Protein AF-J9GS43-F1 (afdb_monomer)

Structure (mmCIF, N/CA/C/O backbone):
data_AF-J9GS43-F1
#
_entry.id   AF-J9GS43-F1
#
loop_
_atom_site.group_PDB
_atom_site.id
_atom_site.type_symbol
_atom_site.label_atom_id
_atom_site.label_alt_id
_atom_site.label_comp_id
_atom_site.label_asym_id
_atom_site.label_entity_id
_atom_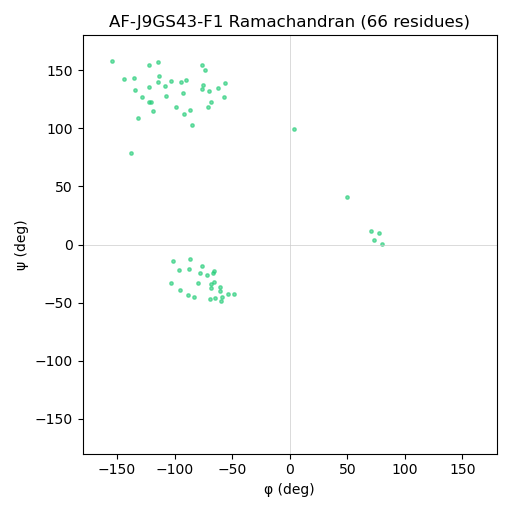site.label_seq_id
_atom_site.pdbx_PDB_ins_code
_atom_site.Cartn_x
_atom_site.Cartn_y
_atom_site.Cartn_z
_atom_site.occupancy
_atom_site.B_iso_or_equiv
_atom_site.auth_seq_id
_atom_site.auth_comp_id
_atom_site.auth_asym_id
_atom_site.auth_atom_id
_atom_site.pdbx_PDB_model_num
ATOM 1 N N . MET A 1 1 ? -8.535 -11.980 7.067 1.00 50.09 1 MET A N 1
ATOM 2 C CA . MET A 1 1 ? -7.828 -10.805 7.613 1.00 50.09 1 MET A CA 1
ATOM 3 C C . MET A 1 1 ? -6.491 -10.771 6.903 1.00 50.09 1 MET A C 1
ATOM 5 O O . MET A 1 1 ? -5.793 -11.774 6.948 1.00 50.09 1 MET A O 1
ATOM 9 N N . LEU A 1 2 ? -6.214 -9.737 6.113 1.00 52.38 2 LEU A N 1
ATOM 10 C CA . LEU A 1 2 ? -4.952 -9.653 5.383 1.00 52.38 2 LEU A CA 1
ATOM 11 C C . LEU A 1 2 ? -3.978 -8.885 6.278 1.00 52.38 2 LEU A C 1
ATOM 13 O O . LEU A 1 2 ? -4.233 -7.730 6.603 1.00 52.38 2 LEU A O 1
ATOM 17 N N . HIS A 1 3 ? -2.955 -9.575 6.774 1.00 59.09 3 HIS A N 1
ATOM 18 C CA . HIS A 1 3 ? -2.062 -9.056 7.814 1.00 59.09 3 HIS A CA 1
ATOM 19 C C . HIS A 1 3 ? -0.892 -8.240 7.250 1.00 59.09 3 HIS A C 1
ATOM 21 O O . HIS A 1 3 ? -0.230 -7.547 8.014 1.00 59.09 3 HIS A O 1
ATOM 27 N N . ASP A 1 4 ? -0.664 -8.304 5.934 1.00 74.25 4 ASP A N 1
ATOM 28 C CA . ASP A 1 4 ? 0.457 -7.647 5.268 1.00 74.25 4 ASP A CA 1
ATOM 29 C C . ASP A 1 4 ? -0.019 -6.862 4.024 1.00 74.25 4 ASP A C 1
ATOM 31 O O . ASP A 1 4 ? -0.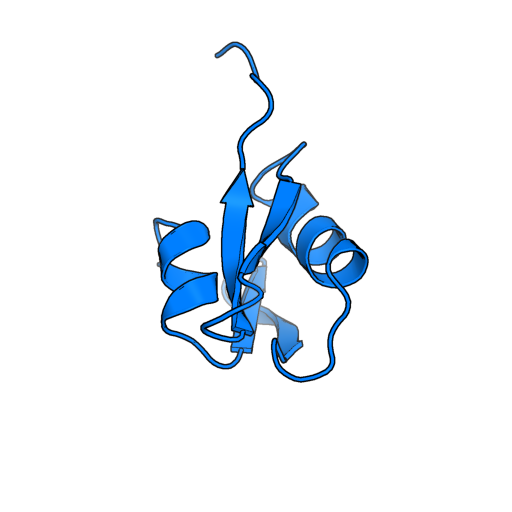419 -7.475 3.025 1.00 74.25 4 ASP A O 1
ATOM 35 N N . PRO A 1 5 ? -0.018 -5.515 4.066 1.00 73.75 5 PRO A N 1
ATOM 36 C CA . PRO A 1 5 ? -0.390 -4.684 2.925 1.00 73.75 5 PRO A CA 1
ATOM 37 C C . PRO A 1 5 ? 0.597 -4.794 1.753 1.00 73.75 5 PRO A C 1
ATOM 39 O O . PRO A 1 5 ? 0.180 -4.587 0.617 1.00 73.75 5 PRO A O 1
ATOM 42 N N . ALA A 1 6 ? 1.864 -5.159 1.977 1.00 76.00 6 ALA A N 1
ATOM 43 C CA . ALA A 1 6 ? 2.828 -5.339 0.893 1.00 76.00 6 ALA A CA 1
ATOM 44 C C . ALA A 1 6 ? 2.471 -6.567 0.050 1.00 76.00 6 ALA A C 1
ATOM 46 O O . ALA A 1 6 ? 2.367 -6.478 -1.171 1.00 76.00 6 ALA A O 1
ATOM 47 N N . LEU A 1 7 ? 2.166 -7.685 0.711 1.00 76.00 7 LEU A N 1
ATOM 48 C CA . LEU A 1 7 ? 1.760 -8.913 0.028 1.00 76.00 7 LEU A CA 1
ATOM 49 C C . LEU A 1 7 ? 0.406 -8.756 -0.689 1.00 76.00 7 LEU A C 1
ATOM 51 O O . LEU A 1 7 ? 0.178 -9.340 -1.748 1.00 76.00 7 LEU A O 1
ATOM 55 N N . ALA A 1 8 ? -0.490 -7.933 -0.135 1.00 82.75 8 ALA A N 1
ATOM 56 C CA . ALA A 1 8 ? -1.756 -7.564 -0.770 1.00 82.75 8 ALA A CA 1
ATOM 57 C C . ALA A 1 8 ? -1.551 -6.891 -2.127 1.00 82.75 8 ALA A C 1
ATOM 59 O O . ALA A 1 8 ? -2.243 -7.192 -3.094 1.00 82.75 8 ALA A O 1
ATOM 60 N N . LEU A 1 9 ? -0.606 -5.956 -2.166 1.00 82.69 9 LEU A N 1
ATOM 61 C CA . LEU A 1 9 ? -0.288 -5.157 -3.337 1.00 82.69 9 LEU A CA 1
ATOM 62 C C . LEU A 1 9 ? 0.423 -5.957 -4.431 1.00 82.69 9 LEU A C 1
ATOM 64 O O . LEU A 1 9 ? 0.302 -5.615 -5.607 1.00 82.69 9 LEU A O 1
ATOM 68 N N . GLU A 1 10 ? 1.127 -7.017 -4.043 1.00 81.00 10 GLU A N 1
ATOM 69 C CA . GLU A 1 10 ? 1.815 -7.923 -4.957 1.00 81.00 10 GLU A CA 1
ATOM 70 C C . GLU A 1 10 ? 0.881 -8.994 -5.539 1.00 81.00 10 GLU A C 1
ATOM 72 O O . GLU A 1 10 ? 0.912 -9.256 -6.739 1.00 81.00 10 GLU A O 1
ATOM 77 N N . LEU A 1 11 ? 0.043 -9.617 -4.703 1.00 81.56 11 LEU A N 1
ATOM 78 C CA . LEU A 1 11 ? -0.683 -10.835 -5.082 1.00 81.56 11 LEU A CA 1
ATOM 79 C C . LEU A 1 11 ? -2.150 -10.615 -5.461 1.00 81.56 11 LEU A C 1
ATOM 81 O O . LEU A 1 11 ? -2.783 -11.534 -5.982 1.00 81.56 11 LEU A O 1
ATOM 85 N N . CYS A 1 12 ? -2.727 -9.450 -5.163 1.00 85.12 12 CYS A N 1
ATOM 86 C CA . CYS A 1 12 ? -4.157 -9.212 -5.355 1.00 85.12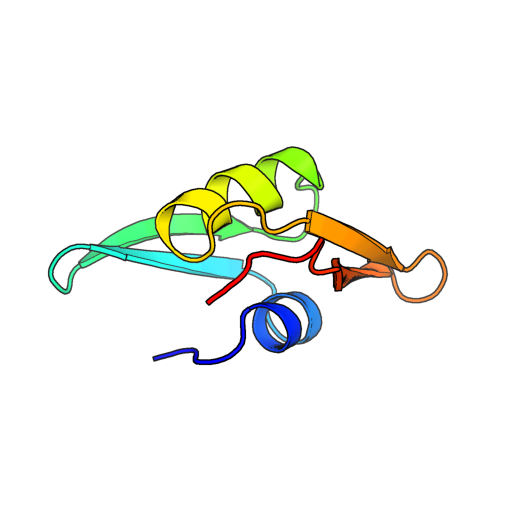 12 CYS A CA 1
ATOM 87 C C . CYS A 1 12 ? -4.419 -8.148 -6.421 1.00 85.12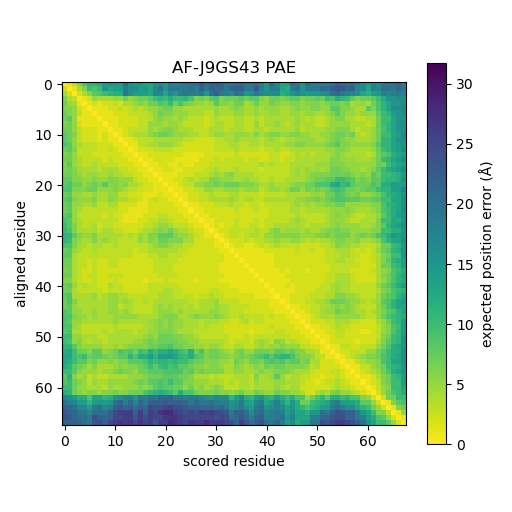 12 CYS A C 1
ATOM 89 O O . CYS A 1 12 ? -3.808 -7.092 -6.426 1.00 85.12 12 CYS A O 1
ATOM 91 N N . ASP A 1 13 ? -5.438 -8.351 -7.256 1.00 86.06 13 ASP A N 1
ATOM 92 C CA . ASP A 1 13 ? -5.874 -7.329 -8.220 1.00 86.06 13 ASP A CA 1
ATOM 93 C C . ASP A 1 13 ? -6.678 -6.189 -7.576 1.00 86.06 13 ASP A C 1
ATOM 95 O O . ASP A 1 13 ? -6.903 -5.136 -8.188 1.00 86.06 13 ASP A O 1
ATOM 99 N N . ARG A 1 14 ? -7.206 -6.426 -6.369 1.00 88.94 14 ARG A N 1
ATOM 100 C CA . ARG A 1 14 ? -8.128 -5.528 -5.670 1.00 88.94 14 ARG A CA 1
ATOM 101 C C . ARG A 1 14 ? -7.879 -5.541 -4.171 1.00 88.94 14 ARG A C 1
ATOM 103 O O . ARG A 1 14 ? -7.678 -6.599 -3.582 1.00 88.94 14 ARG A O 1
ATOM 110 N N . LEU A 1 15 ? -8.010 -4.373 -3.558 1.00 88.62 15 LEU A N 1
ATOM 111 C CA . LEU A 1 15 ? -8.047 -4.196 -2.113 1.00 88.62 15 LEU A CA 1
ATOM 112 C C . LEU A 1 15 ? -9.481 -3.950 -1.661 1.00 88.62 15 LEU A C 1
ATOM 114 O O . LEU A 1 15 ? -10.236 -3.233 -2.317 1.00 88.62 15 LEU A O 1
ATOM 118 N N . VAL A 1 16 ? -9.853 -4.538 -0.528 1.00 89.38 16 VAL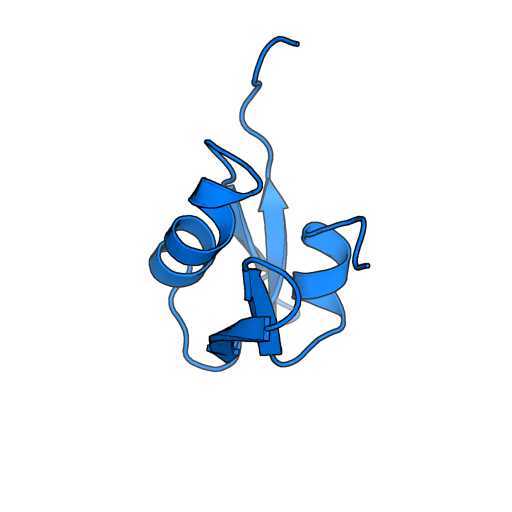 A N 1
ATOM 119 C CA . VAL A 1 16 ? -11.180 -4.384 0.073 1.00 89.38 16 VAL A CA 1
ATOM 120 C C . VAL A 1 16 ? -11.005 -3.843 1.480 1.00 89.38 16 VAL A C 1
ATOM 122 O O . VAL A 1 16 ? -10.342 -4.466 2.308 1.00 89.38 16 VAL A O 1
ATOM 125 N N . MET A 1 17 ? -11.621 -2.699 1.757 1.00 87.44 17 MET A N 1
ATOM 126 C CA . MET A 1 17 ? -11.687 -2.151 3.100 1.00 87.44 17 MET A CA 1
ATOM 127 C C . MET A 1 17 ? -12.967 -2.627 3.757 1.00 87.44 17 MET A C 1
ATOM 129 O O . ME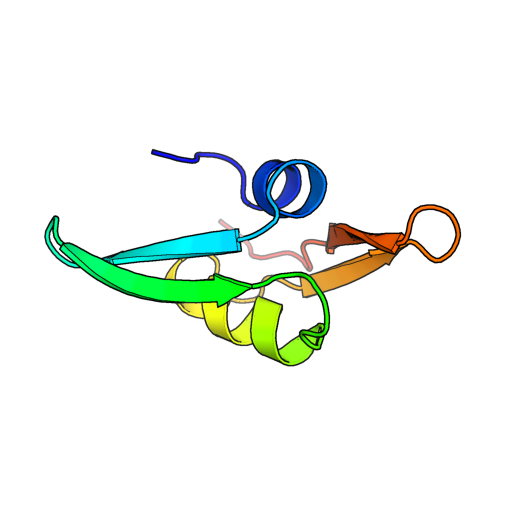T A 1 17 ? -14.062 -2.517 3.195 1.00 87.44 17 MET A O 1
ATOM 133 N N . MET A 1 18 ? -12.817 -3.141 4.970 1.00 88.25 18 MET A N 1
ATOM 134 C CA . MET A 1 18 ? -13.943 -3.526 5.795 1.00 88.25 18 MET A CA 1
ATOM 135 C C . MET A 1 18 ? -14.100 -2.550 6.950 1.00 88.25 18 MET A C 1
ATOM 137 O O . MET A 1 18 ? -13.131 -2.216 7.623 1.00 88.25 18 MET A O 1
ATOM 141 N N . GLU A 1 19 ? -15.338 -2.159 7.220 1.00 86.00 19 GLU A N 1
ATOM 142 C CA . GLU A 1 19 ? -15.711 -1.387 8.396 1.00 86.00 19 GLU A CA 1
ATOM 143 C C . GLU A 1 19 ? -16.868 -2.104 9.097 1.00 86.00 19 GLU A C 1
ATOM 145 O O . GLU A 1 19 ? -17.870 -2.458 8.473 1.00 86.00 19 GLU A O 1
ATOM 150 N N . LYS A 1 20 ? -16.717 -2.375 10.402 1.00 88.75 20 LYS A N 1
ATOM 151 C CA . LYS A 1 20 ? -17.750 -3.019 11.242 1.00 88.75 20 LYS A CA 1
ATOM 152 C C . LYS A 1 20 ? -18.338 -4.303 10.622 1.00 88.75 20 LYS A C 1
ATOM 154 O O . LYS A 1 20 ? -19.543 -4.539 10.667 1.00 88.75 20 LYS A O 1
ATOM 159 N N . GLY A 1 21 ? -17.481 -5.133 10.023 1.00 87.69 21 GLY A N 1
ATOM 160 C CA . GLY A 1 21 ? -17.872 -6.416 9.426 1.00 87.69 21 GLY A CA 1
ATOM 161 C C . GLY A 1 21 ? -18.557 -6.317 8.059 1.00 87.69 21 GLY A C 1
ATOM 162 O O . GLY A 1 21 ? -19.076 -7.317 7.571 1.00 87.69 21 GLY A O 1
ATOM 163 N N . ARG A 1 22 ? -18.561 -5.141 7.424 1.00 90.06 22 ARG A N 1
ATOM 164 C CA . ARG A 1 22 ? -19.107 -4.923 6.078 1.00 90.06 22 ARG A CA 1
ATOM 165 C C . ARG A 1 22 ? -18.038 -4.373 5.150 1.00 90.06 22 ARG A C 1
ATOM 167 O O . ARG A 1 22 ? -17.095 -3.738 5.606 1.00 90.06 22 ARG A O 1
ATOM 174 N N . ILE A 1 23 ? -18.198 -4.602 3.850 1.00 90.06 23 ILE A N 1
ATOM 175 C CA . ILE A 1 23 ? -17.353 -3.969 2.834 1.00 90.06 23 ILE A CA 1
ATOM 176 C C . ILE A 1 23 ? -17.723 -2.487 2.774 1.00 90.06 23 ILE A C 1
ATOM 178 O O . ILE A 1 23 ? -18.865 -2.151 2.467 1.00 90.06 23 ILE A O 1
ATOM 182 N N . ALA A 1 24 ? -16.759 -1.626 3.084 1.00 88.94 24 ALA A N 1
ATOM 183 C CA . ALA A 1 24 ? -16.911 -0.176 3.051 1.00 88.94 24 ALA A CA 1
ATOM 184 C C . ALA A 1 24 ? -16.424 0.407 1.719 1.00 88.94 24 ALA A C 1
ATOM 186 O O . ALA A 1 24 ? -17.059 1.297 1.160 1.00 88.94 24 ALA A O 1
ATOM 187 N N . SER A 1 25 ? -15.322 -0.118 1.180 1.00 89.88 25 SER A N 1
ATOM 188 C CA . SER A 1 25 ? -14.769 0.329 -0.099 1.00 89.88 25 SER A CA 1
ATOM 189 C C . SER A 1 25 ? -13.952 -0.768 -0.782 1.00 89.88 25 SER A C 1
ATOM 191 O O . SER A 1 25 ? -13.493 -1.725 -0.154 1.00 89.88 25 SER A O 1
ATOM 193 N N . VAL A 1 26 ? -13.800 -0.640 -2.100 1.00 91.31 26 VAL A N 1
ATOM 194 C CA . VAL A 1 26 ? -13.003 -1.541 -2.938 1.00 91.31 26 VAL A CA 1
ATOM 195 C C . VAL A 1 26 ? -12.148 -0.693 -3.868 1.00 91.31 26 VAL A C 1
ATOM 197 O O . VAL A 1 26 ? -12.659 0.226 -4.505 1.00 91.31 26 VAL A O 1
ATOM 200 N N . LEU A 1 27 ? -10.865 -1.022 -3.973 1.00 90.94 27 LEU A N 1
ATOM 201 C CA . LEU A 1 27 ? -9.918 -0.371 -4.868 1.00 90.94 27 LEU A CA 1
ATOM 202 C C . LEU A 1 27 ? -9.3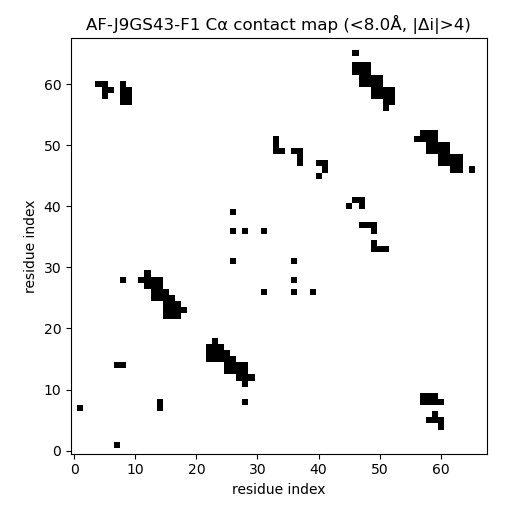45 -1.405 -5.834 1.00 90.94 27 LEU A C 1
ATOM 204 O O . LEU A 1 27 ? -8.763 -2.394 -5.400 1.00 90.94 27 LEU A O 1
ATOM 208 N N . ALA A 1 28 ? -9.487 -1.190 -7.140 1.00 90.44 28 ALA A N 1
ATOM 209 C CA . ALA A 1 28 ? -8.722 -1.962 -8.117 1.00 90.44 28 ALA A CA 1
ATOM 210 C C . ALA A 1 28 ? -7.276 -1.461 -8.131 1.00 90.44 28 ALA A C 1
ATOM 212 O O . ALA A 1 28 ? -7.065 -0.256 -8.128 1.00 90.44 28 ALA A O 1
ATOM 213 N N . LEU A 1 29 ? -6.280 -2.342 -8.172 1.00 85.88 29 LEU A N 1
ATOM 214 C CA . LEU A 1 29 ? -4.878 -1.917 -8.279 1.00 85.88 29 LEU A CA 1
ATOM 215 C C . LEU A 1 29 ? -4.501 -1.554 -9.717 1.00 85.88 29 LEU A C 1
ATOM 217 O O . LEU A 1 29 ? -3.726 -0.629 -9.965 1.00 85.88 29 LEU A O 1
ATOM 221 N N . LYS A 1 30 ? -5.093 -2.241 -10.697 1.00 84.19 30 LYS A N 1
ATOM 222 C CA . LYS A 1 30 ? -4.841 -1.967 -12.111 1.00 84.19 30 LYS A CA 1
ATOM 223 C C . LYS A 1 30 ? -5.414 -0.607 -12.516 1.00 84.19 30 LYS A C 1
ATOM 225 O O . LYS A 1 30 ? -6.615 -0.382 -12.417 1.00 84.19 30 LYS A O 1
ATOM 230 N N . GLY A 1 31 ? -4.551 0.268 -13.032 1.00 83.38 31 GLY A N 1
ATOM 231 C CA . GLY A 1 31 ? -4.931 1.608 -13.499 1.00 83.38 31 GLY A CA 1
ATOM 232 C C . GLY A 1 31 ? -5.083 2.654 -12.391 1.00 83.38 31 GLY A C 1
ATOM 233 O O . GLY A 1 31 ? -5.359 3.810 -12.693 1.00 83.38 31 GLY A O 1
ATOM 234 N N . THR A 1 32 ? -4.860 2.272 -11.135 1.00 87.69 32 THR A N 1
ATOM 235 C CA . THR A 1 32 ? -4.932 3.173 -9.984 1.00 87.69 32 THR A CA 1
ATOM 236 C C . THR A 1 32 ? -3.571 3.798 -9.714 1.00 87.69 32 THR A C 1
ATOM 238 O O . THR A 1 32 ? -2.525 3.164 -9.869 1.00 87.69 32 THR A O 1
ATOM 241 N N . SER A 1 33 ? -3.578 5.074 -9.337 1.00 89.50 33 SER A N 1
ATOM 242 C CA . SER A 1 33 ? -2.350 5.804 -9.022 1.00 89.50 33 SER A CA 1
ATOM 243 C C . SER A 1 33 ? -1.796 5.424 -7.645 1.00 89.50 33 SER A C 1
ATOM 245 O O . SER A 1 33 ? -2.547 5.061 -6.742 1.00 89.50 33 SER A O 1
ATOM 247 N N . LEU A 1 34 ? -0.481 5.579 -7.456 1.00 90.00 34 LEU A N 1
ATOM 248 C CA . LEU A 1 34 ? 0.178 5.342 -6.164 1.00 90.00 34 LEU A CA 1
ATOM 249 C C . LEU A 1 34 ? -0.473 6.142 -5.031 1.00 90.00 34 LEU A C 1
ATOM 251 O O . LEU A 1 34 ? -0.760 5.590 -3.976 1.00 90.00 34 LEU A O 1
ATOM 255 N N . LEU A 1 35 ? -0.798 7.410 -5.291 1.00 90.56 35 LEU A N 1
ATOM 256 C CA . LEU A 1 35 ? -1.454 8.287 -4.323 1.00 90.56 35 LEU A CA 1
ATOM 257 C C . LEU A 1 35 ? -2.822 7.751 -3.879 1.00 90.56 35 LEU A C 1
ATOM 259 O O . LEU A 1 35 ? -3.156 7.832 -2.703 1.00 90.56 35 LEU A O 1
ATOM 263 N N . GLN A 1 36 ? -3.611 7.192 -4.798 1.00 91.50 36 GLN A N 1
ATOM 264 C CA . GLN A 1 36 ? -4.911 6.608 -4.457 1.00 91.50 36 GLN A CA 1
ATOM 265 C C . GLN A 1 36 ? -4.764 5.345 -3.607 1.00 91.50 36 GLN A C 1
ATOM 267 O O . GLN A 1 36 ? -5.563 5.128 -2.700 1.00 91.50 36 GLN A O 1
ATOM 272 N N . ILE A 1 37 ? -3.743 4.528 -3.880 1.00 90.19 37 ILE A N 1
ATOM 273 C CA . ILE A 1 37 ? -3.435 3.347 -3.067 1.00 90.19 37 ILE A CA 1
ATOM 274 C C . ILE A 1 37 ? -3.007 3.778 -1.658 1.00 90.19 37 ILE A C 1
ATOM 276 O O . ILE A 1 37 ? -3.520 3.244 -0.681 1.00 90.19 37 ILE A O 1
ATOM 280 N N . GLU A 1 38 ? -2.129 4.777 -1.541 1.00 90.88 38 GLU A N 1
ATOM 281 C CA . GLU A 1 38 ? -1.704 5.333 -0.249 1.00 90.88 38 GLU A CA 1
ATOM 282 C C . GLU A 1 38 ? -2.892 5.900 0.539 1.00 90.88 38 GLU A C 1
ATOM 284 O O . GLU A 1 38 ? -3.093 5.529 1.688 1.00 90.88 38 GLU A O 1
ATOM 289 N N . GLN A 1 39 ? -3.742 6.717 -0.091 1.00 90.81 39 GLN A N 1
ATOM 290 C CA . GLN A 1 39 ? -4.946 7.272 0.543 1.00 90.81 39 GLN A CA 1
ATOM 291 C C . GLN A 1 39 ? -5.927 6.192 1.007 1.00 90.81 39 GLN A C 1
ATOM 293 O O . GLN A 1 39 ? -6.568 6.343 2.044 1.00 90.81 39 GLN A O 1
ATOM 298 N N . PHE A 1 40 ? -6.054 5.107 0.242 1.00 89.81 40 PHE A N 1
ATOM 299 C CA . PHE A 1 40 ? -6.888 3.974 0.621 1.00 89.81 40 PHE A CA 1
ATOM 300 C C . PHE A 1 40 ? -6.314 3.217 1.820 1.00 89.81 40 PHE A C 1
ATOM 302 O O . PHE A 1 40 ? -7.072 2.702 2.634 1.00 89.81 40 PHE A O 1
ATOM 309 N N . LEU A 1 41 ? -4.991 3.132 1.944 1.00 87.19 41 LEU A N 1
ATOM 310 C CA . LEU A 1 41 ? -4.336 2.414 3.035 1.00 87.19 41 LEU A CA 1
ATOM 311 C C . LEU A 1 41 ? -4.119 3.279 4.284 1.00 87.19 41 LEU A C 1
ATOM 313 O O . LEU A 1 41 ? -4.023 2.7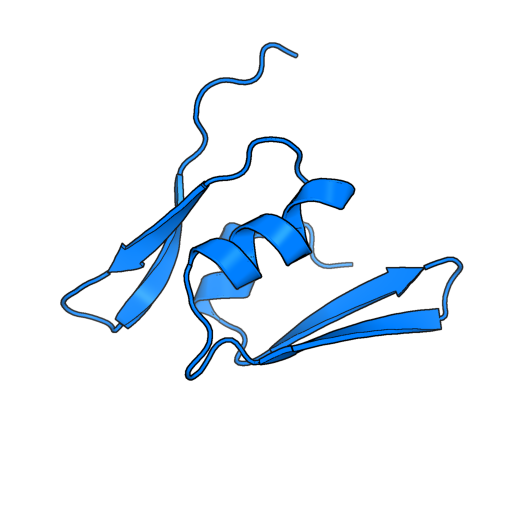19 5.372 1.00 87.19 41 LEU A O 1
ATOM 317 N N . GLU A 1 42 ? -4.119 4.607 4.164 1.00 87.50 42 GLU A N 1
ATOM 318 C CA . GLU A 1 42 ? -3.874 5.564 5.255 1.00 87.50 42 GLU A CA 1
ATOM 319 C C . GLU A 1 42 ? -4.690 5.295 6.538 1.00 87.50 42 GLU A C 1
ATOM 321 O O . GLU A 1 42 ? -4.105 5.335 7.620 1.00 87.50 42 GLU A O 1
ATOM 326 N N . PRO A 1 43 ? -5.997 4.951 6.489 1.00 85.94 43 PRO A N 1
ATOM 327 C CA . PRO A 1 43 ? -6.763 4.678 7.709 1.00 85.94 43 PRO A CA 1
ATOM 328 C C . PRO A 1 43 ? -6.298 3.431 8.477 1.00 85.94 43 PRO A C 1
ATOM 330 O O . PRO A 1 43 ? -6.576 3.306 9.667 1.00 85.94 43 PRO A O 1
ATOM 333 N N . LEU A 1 44 ? -5.636 2.490 7.795 1.00 81.69 44 LEU A N 1
ATOM 334 C CA . LEU A 1 44 ? -5.179 1.211 8.352 1.00 81.69 44 LEU A CA 1
ATOM 335 C C . LEU A 1 44 ? -3.675 1.209 8.641 1.00 81.69 44 LEU A C 1
ATOM 337 O O . LEU A 1 44 ? -3.219 0.548 9.571 1.00 81.69 44 LEU A O 1
ATOM 341 N N . CYS A 1 45 ? -2.905 1.924 7.827 1.00 82.50 45 CYS A N 1
ATOM 342 C CA . CYS A 1 45 ? -1.456 2.033 7.895 1.00 82.50 45 CYS A CA 1
ATOM 343 C C . CYS A 1 45 ? -1.068 3.500 7.660 1.00 82.50 45 CYS A C 1
ATOM 345 O O . CYS A 1 45 ? -0.684 3.849 6.543 1.00 82.50 45 CYS A O 1
ATOM 347 N N . PRO A 1 46 ? -1.189 4.371 8.677 1.00 83.19 46 PRO A N 1
ATOM 348 C CA . PRO A 1 46 ? -0.861 5.785 8.529 1.00 83.19 46 PRO A CA 1
ATOM 349 C C . PRO A 1 46 ? 0.575 5.981 8.038 1.00 83.19 46 PRO A C 1
ATOM 351 O O . PRO A 1 46 ? 1.484 5.266 8.463 1.00 83.19 46 PRO A O 1
ATOM 354 N N . GLY A 1 47 ? 0.794 6.930 7.128 1.00 84.56 47 GLY A N 1
ATOM 355 C CA . GLY A 1 47 ? 2.129 7.236 6.606 1.00 84.56 47 GLY A CA 1
ATOM 356 C C . GLY A 1 47 ? 2.731 6.162 5.692 1.00 84.56 47 GLY A C 1
ATOM 357 O O . GLY A 1 47 ? 3.924 6.229 5.373 1.00 84.56 47 GLY A O 1
ATOM 358 N N . ILE A 1 48 ? 1.936 5.181 5.258 1.00 85.94 48 ILE A N 1
ATOM 359 C CA . ILE A 1 48 ? 2.358 4.189 4.272 1.00 85.94 48 ILE A CA 1
ATOM 360 C C . ILE A 1 48 ? 2.691 4.869 2.944 1.00 85.94 48 ILE A C 1
ATOM 362 O O . ILE A 1 48 ? 1.952 5.717 2.444 1.00 85.94 48 ILE A O 1
ATOM 366 N N . ARG A 1 49 ? 3.822 4.480 2.354 1.00 87.81 49 ARG A N 1
ATOM 367 C CA . ARG A 1 49 ? 4.171 4.858 0.987 1.00 87.81 49 ARG A CA 1
ATOM 368 C C . ARG A 1 49 ? 4.187 3.631 0.105 1.00 87.81 49 ARG A C 1
ATOM 370 O O . ARG A 1 49 ? 4.575 2.546 0.540 1.00 87.81 49 ARG A O 1
ATOM 377 N N . VAL A 1 50 ? 3.776 3.807 -1.141 1.00 87.94 50 VAL A N 1
ATOM 378 C CA . VAL A 1 50 ? 3.743 2.739 -2.135 1.00 87.94 50 VAL A CA 1
ATOM 379 C C . VAL A 1 50 ? 4.588 3.159 -3.321 1.00 87.94 50 VAL A C 1
ATOM 381 O O . VAL A 1 50 ? 4.512 4.284 -3.812 1.00 87.94 50 VAL A O 1
ATOM 384 N N . LYS A 1 51 ? 5.407 2.235 -3.803 1.00 88.62 51 LYS A N 1
ATOM 385 C CA . LYS A 1 51 ? 6.117 2.369 -5.070 1.00 88.62 51 LYS A CA 1
ATOM 386 C C . LYS A 1 51 ? 5.620 1.317 -6.041 1.00 88.62 51 LYS A C 1
ATOM 388 O O . LYS A 1 51 ? 5.073 0.292 -5.644 1.00 88.62 51 LYS A O 1
ATOM 393 N N . LYS A 1 52 ? 5.811 1.600 -7.325 1.00 87.69 52 LYS A N 1
ATOM 394 C CA . LYS A 1 52 ? 5.578 0.643 -8.398 1.00 87.69 52 LYS A CA 1
ATOM 395 C C . LYS A 1 52 ? 6.923 0.208 -8.945 1.00 87.69 52 LYS A C 1
ATOM 397 O O . LYS A 1 52 ? 7.751 1.056 -9.278 1.00 87.69 52 LYS A O 1
ATOM 402 N N . ASP A 1 53 ? 7.126 -1.092 -9.014 1.00 84.31 53 ASP A N 1
ATOM 403 C CA . ASP A 1 53 ? 8.274 -1.670 -9.679 1.00 84.31 53 ASP A CA 1
ATOM 404 C C . ASP A 1 53 ? 8.147 -1.475 -11.195 1.00 84.31 53 ASP A C 1
ATOM 406 O O . ASP A 1 53 ? 7.081 -1.690 -11.779 1.00 84.31 53 ASP A O 1
ATOM 410 N N . ALA A 1 54 ? 9.218 -0.997 -11.826 1.00 80.75 54 ALA A N 1
ATOM 411 C CA . ALA A 1 54 ? 9.195 -0.628 -13.238 1.00 80.75 54 ALA A CA 1
ATOM 412 C C . ALA A 1 54 ? 9.284 -1.847 -14.170 1.00 80.75 54 ALA A C 1
ATOM 414 O O . ALA A 1 54 ? 8.819 -1.765 -15.305 1.00 80.75 54 ALA A O 1
ATOM 415 N N . GLU A 1 55 ? 9.855 -2.958 -13.697 1.00 80.88 55 GLU A N 1
ATOM 416 C CA . GLU A 1 55 ? 10.081 -4.167 -14.494 1.00 80.88 55 GLU A CA 1
ATOM 417 C C . GLU A 1 55 ? 8.875 -5.111 -14.441 1.00 80.88 55 GLU A C 1
ATOM 419 O O . GLU A 1 55 ? 8.428 -5.626 -15.463 1.00 80.88 55 GLU A O 1
ATOM 424 N N . THR A 1 56 ? 8.307 -5.300 -13.253 1.00 78.38 56 THR A N 1
ATOM 425 C CA . THR A 1 56 ? 7.191 -6.221 -12.991 1.00 78.38 56 THR A CA 1
ATOM 426 C C . THR A 1 56 ? 5.834 -5.524 -13.007 1.00 78.38 56 THR A C 1
ATOM 428 O O . THR A 1 56 ? 4.802 -6.160 -13.215 1.00 78.38 56 THR A O 1
ATOM 431 N N . GLY A 1 57 ? 5.806 -4.204 -12.798 1.00 77.88 57 GLY A N 1
ATOM 432 C CA . GLY A 1 57 ? 4.571 -3.444 -12.637 1.00 77.88 57 GLY A CA 1
ATOM 433 C C . GLY A 1 57 ? 3.869 -3.669 -11.294 1.00 77.88 57 GLY A C 1
ATOM 434 O O . GLY A 1 57 ? 2.789 -3.104 -11.096 1.00 77.88 57 GLY A O 1
ATOM 435 N N . SER A 1 58 ? 4.465 -4.451 -10.392 1.00 79.56 58 SER A N 1
ATOM 436 C CA . SER A 1 58 ? 3.936 -4.745 -9.061 1.00 79.56 58 SER A CA 1
ATOM 437 C C . SER A 1 58 ? 4.071 -3.551 -8.124 1.00 79.56 58 SER A C 1
ATOM 439 O O . SER A 1 58 ? 4.982 -2.730 -8.249 1.00 79.56 58 SER A O 1
ATOM 441 N N . PHE A 1 59 ? 3.155 -3.444 -7.167 1.00 82.00 59 PHE A N 1
ATOM 442 C CA . PHE A 1 59 ? 3.215 -2.427 -6.124 1.00 82.00 59 PHE A CA 1
ATOM 443 C C . PHE A 1 59 ? 3.896 -2.995 -4.877 1.00 82.00 59 PHE A C 1
ATOM 445 O O . PHE A 1 59 ? 3.631 -4.129 -4.494 1.00 82.00 59 PHE A O 1
ATOM 452 N N . TYR A 1 60 ? 4.739 -2.200 -4.222 1.00 81.00 60 TYR A N 1
ATOM 453 C CA . TYR A 1 60 ? 5.376 -2.575 -2.962 1.00 81.00 60 TYR A CA 1
ATOM 454 C C . TYR A 1 60 ? 5.329 -1.429 -1.954 1.00 81.00 60 TYR A C 1
ATOM 456 O O . TYR A 1 60 ? 5.454 -0.249 -2.306 1.00 81.00 60 TYR A O 1
ATOM 464 N N . CYS A 1 61 ? 5.141 -1.779 -0.683 1.00 82.31 61 CYS A N 1
ATOM 465 C CA . CYS A 1 61 ? 5.162 -0.819 0.411 1.00 82.31 61 CYS A CA 1
ATOM 466 C C . CYS A 1 61 ? 6.601 -0.413 0.727 1.00 82.31 61 CYS A C 1
ATOM 468 O O . CYS A 1 61 ? 7.484 -1.253 0.884 1.00 82.31 61 CYS A O 1
ATOM 470 N N . ILE A 1 62 ? 6.825 0.884 0.885 1.00 80.88 62 ILE A N 1
ATOM 471 C CA . ILE A 1 62 ? 8.048 1.436 1.453 1.00 80.88 62 ILE A CA 1
ATOM 472 C C . ILE A 1 62 ? 7.672 2.206 2.711 1.00 80.88 62 ILE A C 1
ATOM 474 O O . ILE A 1 62 ? 6.945 3.192 2.670 1.00 80.88 62 ILE A O 1
ATOM 478 N N . GLN A 1 63 ? 8.127 1.732 3.863 1.00 66.81 63 GLN A N 1
ATOM 479 C CA . GLN A 1 63 ? 7.800 2.363 5.133 1.00 66.81 63 GLN A CA 1
ATOM 480 C C . GLN A 1 63 ? 8.804 3.486 5.414 1.00 66.81 63 GLN A C 1
ATOM 482 O O . GLN A 1 63 ? 9.993 3.238 5.603 1.00 66.81 63 GLN A O 1
ATOM 487 N N . THR A 1 64 ? 8.346 4.735 5.462 1.00 52.97 64 THR A N 1
ATOM 488 C CA . THR A 1 64 ? 9.112 5.828 6.075 1.00 52.97 64 THR A CA 1
ATOM 489 C C . THR A 1 64 ? 8.828 5.817 7.571 1.00 52.97 64 THR A C 1
ATOM 491 O O . THR A 1 64 ? 7.743 6.208 7.975 1.00 52.97 64 THR A O 1
ATOM 494 N N . HIS A 1 65 ? 9.778 5.299 8.362 1.00 48.88 65 HIS A N 1
ATOM 495 C CA . HIS A 1 65 ? 9.846 5.326 9.832 1.00 48.88 65 HIS A CA 1
ATOM 496 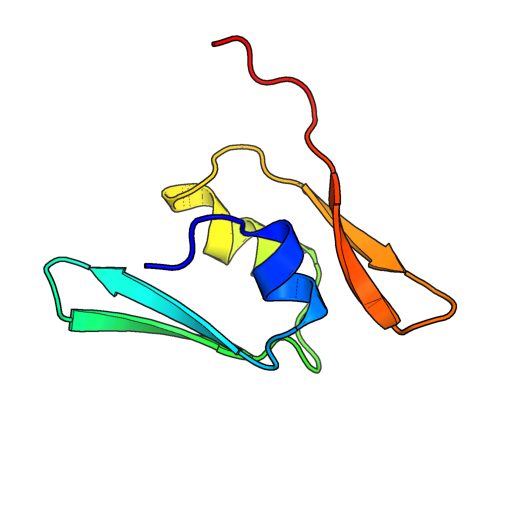C C . HIS A 1 65 ? 8.639 5.959 10.559 1.00 48.88 65 HIS A C 1
ATOM 498 O O . HIS A 1 65 ? 8.605 7.171 10.767 1.00 48.88 65 HIS A O 1
ATOM 504 N N . MET A 1 66 ? 7.715 5.135 11.058 1.00 41.66 66 MET A N 1
ATOM 505 C CA . MET A 1 66 ? 6.906 5.504 12.222 1.00 41.66 66 MET A CA 1
ATOM 506 C C . MET A 1 66 ? 7.531 4.840 13.443 1.00 41.66 66 MET A C 1
ATOM 508 O O . MET A 1 66 ? 7.677 3.620 13.488 1.00 41.66 66 MET A O 1
ATOM 512 N N . LYS A 1 67 ? 7.968 5.666 14.399 1.00 36.75 67 LYS A N 1
ATOM 513 C CA . LYS A 1 67 ? 8.303 5.209 15.748 1.00 36.75 67 LYS A CA 1
ATOM 514 C C . LYS A 1 67 ? 7.061 4.530 16.331 1.00 36.75 67 LYS A C 1
ATOM 516 O O . LYS A 1 67 ? 5.988 5.132 16.297 1.00 36.75 67 LYS A O 1
ATOM 521 N N . CYS A 1 68 ? 7.242 3.301 16.811 1.00 38.97 68 CYS A N 1
ATOM 522 C CA . CYS A 1 68 ? 6.335 2.654 17.752 1.00 38.97 68 CYS A CA 1
ATOM 523 C C . CYS A 1 68 ? 6.064 3.554 18.964 1.00 38.97 68 CYS A C 1
ATOM 525 O O . CYS A 1 68 ? 6.987 4.319 19.342 1.00 38.97 68 CYS A O 1
#

Mean predicted aligned error: 6.18 Å

Solvent-accessible surface area (backbone atoms only — not comparable to full-atom values): 4336 Å² total; per-residue (Å²): 134,85,91,48,73,40,60,44,44,59,77,39,67,56,50,75,44,71,50,98,92,37,83,71,48,75,43,60,54,76,94,51,54,57,68,58,54,28,63,69,40,31,90,83,41,70,73,52,36,56,46,69,42,88,89,81,66,40,36,41,65,47,79,66,84,75,83,128

Organism: NCBI:txid749906

Sequence (68 aa):
MLHDPALALELCDRLVMMEKGRIASVLALKGTSLLQIEQFLEPLCPGIRVKKDAETGSFYCIQTHMKC

Radius of gyration: 11.92 Å; Cα contacts (8 Å, |Δi|>4): 84; chains: 1; bounding box: 29×19×32 Å

pLDDT: mean 80.68, std 13.24, range [36.75, 91.5]

Secondary structure (DSSP, 8-state):
----HHHHHHH-SEEEEEETTEEEEEEESTT--HHHHHHHHTTTSTTEEEEE-TTT--EEEEE-----

Nearest PDB structures (foldseek):
  6q2d-assembly1_F  TM=4.874E-01  e=9.621E-01  Methanobrevibacter smithii
  1zn0-assembly1_B  TM=5.556E-01  e=4.485E+00  Escherichia coli
  7wts-assembly1_x  TM=5.407E-01  e=8.193E+00  Homo sapiens
  7xms-assembly1_R  TM=3.700E-01  e=4.485E+00  Homo sapiens

Foldseek 3Di:
DDPDVFVCQAPDQKDFDDDPNHTPDMDGNPPDDQVVSLVVCCVPDNQWGWDADPPPRTIGIDHDDDDD